Protein AF-A0ABD6C4Y9-F1 (afdb_monomer_lite)

Structure (mmCIF, N/CA/C/O backbone):
data_AF-A0ABD6C4Y9-F1
#
_entry.id   AF-A0ABD6C4Y9-F1
#
loop_
_atom_site.group_PDB
_atom_site.id
_atom_site.type_symbol
_atom_site.label_atom_id
_atom_site.label_alt_id
_atom_site.label_comp_id
_atom_site.label_asym_id
_atom_site.label_entity_id
_atom_site.label_seq_id
_atom_site.pdbx_PDB_ins_code
_atom_site.Cartn_x
_atom_site.Cartn_y
_atom_site.Cartn_z
_atom_site.occupancy
_atom_site.B_iso_or_equiv
_atom_site.auth_seq_id
_atom_site.auth_comp_id
_atom_site.auth_asym_id
_atom_site.auth_atom_id
_atom_site.pdbx_PDB_model_num
ATOM 1 N N . MET A 1 1 ? 7.027 -1.552 -49.229 1.00 39.66 1 MET A N 1
ATOM 2 C CA . MET A 1 1 ? 7.755 -0.894 -48.128 1.00 39.66 1 MET A CA 1
ATOM 3 C C . MET A 1 1 ? 6.764 -0.768 -46.996 1.00 39.66 1 MET A C 1
ATOM 5 O O . MET A 1 1 ? 5.670 -0.279 -47.237 1.00 39.66 1 MET A O 1
ATOM 9 N N . SER A 1 2 ? 7.086 -1.389 -45.868 1.00 45.38 2 SER A N 1
ATOM 10 C CA . SER A 1 2 ? 6.195 -1.607 -44.731 1.00 45.38 2 SER A CA 1
ATOM 11 C C . SER A 1 2 ? 5.780 -0.288 -44.078 1.00 45.38 2 SER A C 1
ATOM 13 O O . SER A 1 2 ? 6.602 0.615 -43.954 1.00 45.38 2 SER A O 1
ATOM 15 N N . ASN A 1 3 ? 4.508 -0.197 -43.684 1.00 47.53 3 ASN A N 1
ATOM 16 C CA . ASN A 1 3 ? 3.991 0.863 -42.826 1.00 47.53 3 ASN A CA 1
ATOM 17 C C . ASN A 1 3 ? 4.573 0.672 -41.421 1.00 47.53 3 ASN A C 1
ATOM 19 O O . ASN A 1 3 ? 4.091 -0.166 -40.666 1.00 47.53 3 ASN A O 1
ATOM 23 N N . ASP A 1 4 ? 5.606 1.441 -41.100 1.00 50.53 4 ASP A N 1
ATOM 24 C CA . ASP A 1 4 ? 6.241 1.518 -39.781 1.00 50.53 4 ASP A CA 1
ATOM 25 C C . ASP A 1 4 ? 5.916 2.897 -39.178 1.00 50.53 4 ASP A C 1
ATOM 27 O O . ASP A 1 4 ? 6.760 3.780 -39.071 1.00 50.53 4 ASP A O 1
ATOM 31 N N . SER A 1 5 ? 4.621 3.150 -38.958 1.00 52.62 5 SER A N 1
ATOM 32 C CA . SER A 1 5 ? 4.110 4.435 -38.442 1.00 52.62 5 SER A CA 1
ATOM 33 C C . SER A 1 5 ? 3.051 4.259 -37.347 1.00 52.62 5 SER A C 1
ATOM 35 O O . SER A 1 5 ? 2.427 5.235 -36.955 1.00 52.62 5 SER A O 1
ATOM 37 N N . GLY A 1 6 ? 2.828 3.029 -36.867 1.00 49.16 6 GLY A N 1
ATOM 38 C CA . GLY A 1 6 ? 1.847 2.740 -35.812 1.00 49.16 6 GLY A CA 1
ATOM 39 C C . GLY A 1 6 ? 2.398 2.871 -34.389 1.00 49.16 6 GLY A C 1
ATOM 40 O O . GLY A 1 6 ? 1.627 3.050 -33.458 1.00 49.16 6 GLY A O 1
ATOM 41 N N . TYR A 1 7 ? 3.722 2.821 -34.211 1.00 50.53 7 TYR A N 1
ATOM 42 C CA . TYR A 1 7 ? 4.338 2.802 -32.879 1.00 50.53 7 TYR A CA 1
ATOM 43 C C . TYR A 1 7 ? 4.486 4.188 -32.234 1.00 50.53 7 TYR A C 1
ATOM 45 O O . TYR A 1 7 ? 4.409 4.291 -31.016 1.00 50.53 7 TYR A O 1
ATOM 53 N N . SER A 1 8 ? 4.644 5.263 -33.014 1.00 62.88 8 SER A N 1
ATOM 54 C CA . SER A 1 8 ? 4.843 6.608 -32.448 1.00 62.88 8 SER A CA 1
ATOM 55 C C . SER A 1 8 ? 3.566 7.208 -31.854 1.00 62.88 8 SER A C 1
ATOM 57 O O . SER A 1 8 ? 3.620 7.881 -30.833 1.00 62.88 8 SER A O 1
ATOM 59 N N . GLU A 1 9 ? 2.405 6.935 -32.451 1.00 65.69 9 GLU A N 1
ATOM 60 C CA . GLU A 1 9 ? 1.135 7.527 -32.007 1.00 65.69 9 GLU A CA 1
ATOM 61 C C . GLU A 1 9 ? 0.587 6.844 -30.742 1.00 65.69 9 GLU A C 1
ATOM 63 O O . GLU A 1 9 ? 0.025 7.511 -29.876 1.00 65.69 9 GLU A O 1
ATOM 68 N N . GLN A 1 10 ? 0.796 5.530 -30.589 1.00 64.94 10 GLN A N 1
ATOM 69 C CA . GLN A 1 10 ? 0.442 4.797 -29.367 1.00 64.94 10 GLN A CA 1
ATOM 70 C C . GLN A 1 10 ? 1.329 5.219 -28.186 1.00 64.94 10 GLN A C 1
ATOM 72 O O . GLN A 1 10 ? 0.826 5.416 -27.080 1.00 64.94 10 GLN A O 1
ATOM 77 N N . GLU A 1 11 ? 2.625 5.436 -28.430 1.00 69.62 11 GLU A N 1
ATOM 78 C CA . GLU A 1 11 ? 3.559 5.974 -27.435 1.00 69.62 11 GLU A CA 1
ATOM 79 C C . GLU A 1 11 ? 3.186 7.411 -27.028 1.00 69.62 11 GLU A C 1
ATOM 81 O O . GLU A 1 11 ? 3.220 7.750 -25.845 1.00 69.62 11 GLU A O 1
ATOM 86 N N . ASP A 1 12 ? 2.749 8.250 -27.972 1.00 76.69 12 ASP A N 1
ATOM 87 C CA . ASP A 1 12 ? 2.272 9.606 -27.679 1.00 76.69 12 ASP A CA 1
ATOM 88 C C . ASP A 1 12 ? 0.996 9.605 -26.819 1.00 76.69 12 ASP A C 1
ATOM 90 O O . ASP A 1 12 ? 0.882 10.396 -25.875 1.00 76.69 12 ASP A O 1
ATOM 94 N N . VAL A 1 13 ? 0.055 8.694 -27.092 1.00 77.06 13 VAL A N 1
ATOM 95 C CA . VAL A 1 13 ? -1.159 8.523 -26.276 1.00 77.06 13 VAL A CA 1
ATOM 96 C C . VAL A 1 13 ? -0.815 7.999 -24.881 1.00 77.06 13 VAL A C 1
ATOM 98 O O . VAL A 1 13 ? -1.323 8.542 -23.898 1.00 77.06 13 VAL A O 1
ATOM 101 N N . GLN A 1 14 ? 0.082 7.017 -24.764 1.00 78.38 14 GLN A N 1
ATOM 102 C CA . GLN A 1 14 ? 0.507 6.495 -23.462 1.00 78.38 14 GLN A CA 1
ATOM 103 C C . GLN A 1 14 ? 1.240 7.565 -22.639 1.00 78.38 14 GLN A C 1
ATOM 105 O O . GLN A 1 14 ? 0.896 7.791 -21.483 1.00 78.38 14 GLN A O 1
ATOM 110 N N . ASN A 1 15 ? 2.141 8.336 -23.254 1.00 81.12 15 ASN A N 1
ATOM 111 C CA . ASN A 1 15 ? 2.804 9.467 -22.599 1.00 81.12 15 ASN A CA 1
ATOM 112 C C . ASN A 1 15 ? 1.809 10.543 -22.126 1.00 81.12 15 ASN A C 1
ATOM 114 O O . ASN A 1 15 ? 2.025 11.208 -21.107 1.00 81.12 15 ASN A O 1
ATOM 118 N N . MET A 1 16 ? 0.715 10.760 -22.864 1.00 81.94 16 MET A N 1
ATOM 119 C CA . MET A 1 16 ? -0.357 11.657 -22.428 1.00 81.94 16 MET A CA 1
ATOM 120 C C . MET A 1 16 ? -1.132 11.098 -21.236 1.00 81.94 16 MET A C 1
ATOM 122 O O . MET A 1 16 ? -1.468 11.868 -20.332 1.00 81.94 16 MET A O 1
ATOM 126 N N . ILE A 1 17 ? -1.405 9.793 -21.227 1.00 82.69 17 ILE A N 1
ATOM 127 C CA . ILE A 1 17 ? -2.056 9.104 -20.110 1.00 82.69 17 ILE A CA 1
ATOM 128 C C . ILE A 1 17 ? -1.176 9.187 -18.869 1.00 82.69 17 ILE A C 1
ATOM 130 O O . ILE A 1 17 ? -1.668 9.629 -17.837 1.00 82.69 17 ILE A O 1
ATOM 134 N N . ASP A 1 18 ? 0.117 8.890 -18.977 1.00 82.88 18 ASP A N 1
ATOM 135 C CA . ASP A 1 18 ? 1.057 8.953 -17.854 1.00 82.88 18 ASP A CA 1
ATOM 136 C C . ASP A 1 18 ? 1.084 10.358 -17.237 1.00 82.88 18 ASP A C 1
ATOM 138 O O . ASP A 1 18 ? 0.896 10.524 -16.031 1.00 82.88 18 ASP A O 1
ATOM 142 N N . ARG A 1 19 ? 1.171 11.405 -18.070 1.00 84.12 19 ARG A N 1
ATOM 143 C CA . ARG A 1 19 ? 1.090 12.802 -17.603 1.00 84.12 19 ARG A CA 1
ATOM 144 C C . ARG A 1 19 ? -0.257 13.149 -16.971 1.00 84.12 19 ARG A C 1
ATOM 146 O O . ARG A 1 19 ? -0.315 13.954 -16.042 1.00 84.12 19 ARG A O 1
ATOM 153 N N . ALA A 1 20 ? -1.357 12.604 -17.487 1.00 82.25 20 ALA A N 1
ATOM 154 C CA . ALA A 1 20 ? -2.680 12.820 -16.910 1.00 82.25 20 ALA A CA 1
ATOM 155 C C . ALA A 1 20 ? -2.829 12.091 -15.566 1.00 82.25 20 ALA A C 1
ATOM 157 O O . ALA A 1 20 ? -3.418 12.646 -14.643 1.00 82.25 20 ALA A O 1
ATOM 158 N N . VAL A 1 21 ? -2.254 10.893 -15.430 1.00 82.81 21 VAL A N 1
ATOM 159 C CA . VAL A 1 21 ? -2.213 10.124 -14.180 1.00 82.81 21 VAL A CA 1
ATOM 160 C C . VAL A 1 21 ? -1.390 10.868 -13.135 1.00 82.81 21 VAL A C 1
ATOM 162 O O . VAL A 1 21 ? -1.822 10.976 -11.989 1.00 82.81 21 VAL A O 1
ATOM 165 N N . GLU A 1 22 ? -0.246 11.430 -13.526 1.00 82.19 22 GLU A N 1
ATOM 166 C CA . GLU A 1 22 ? 0.571 12.280 -12.655 1.00 82.19 22 GLU A CA 1
ATOM 167 C C . GLU A 1 22 ? -0.184 13.532 -12.189 1.00 82.19 22 GLU A C 1
ATOM 169 O O . GLU A 1 22 ? -0.041 13.943 -11.037 1.00 82.19 22 GLU A O 1
ATOM 174 N N . ARG A 1 23 ? -0.987 14.145 -13.070 1.00 83.81 23 ARG A N 1
ATOM 175 C CA . ARG A 1 23 ? -1.697 15.399 -12.779 1.00 83.81 23 ARG A CA 1
ATOM 176 C C . ARG A 1 23 ? -2.976 15.200 -11.967 1.00 83.81 23 ARG A C 1
ATOM 178 O O . ARG A 1 23 ? -3.193 15.913 -10.992 1.00 83.81 23 ARG A O 1
ATOM 185 N N . ASP A 1 24 ? -3.834 14.288 -12.410 1.00 83.38 24 ASP A N 1
ATOM 186 C CA . ASP A 1 24 ? -5.219 14.160 -11.942 1.00 83.38 24 ASP A CA 1
ATOM 187 C C . ASP A 1 24 ? -5.467 12.851 -11.168 1.00 83.38 24 ASP A C 1
ATOM 189 O O . ASP A 1 24 ? -6.520 12.676 -10.554 1.00 83.38 24 ASP A O 1
ATOM 193 N N . GLY A 1 25 ? -4.496 11.936 -11.167 1.00 79.75 25 GLY A N 1
ATOM 194 C CA . GLY A 1 25 ? -4.595 10.628 -10.533 1.00 79.75 25 GLY A CA 1
ATOM 195 C C . GLY A 1 25 ? -5.197 9.548 -11.446 1.00 79.75 25 GLY A C 1
ATOM 196 O O . GLY A 1 25 ? -6.019 9.830 -12.322 1.00 79.75 25 GLY A O 1
ATOM 197 N N . PRO A 1 26 ? -4.830 8.273 -11.228 1.00 81.25 26 PRO A N 1
ATOM 198 C CA . PRO A 1 26 ? -5.230 7.167 -12.101 1.00 81.25 26 PRO A CA 1
ATOM 199 C C . PRO A 1 26 ? -6.737 6.895 -12.095 1.00 81.25 26 PRO A C 1
ATOM 201 O O . PRO A 1 26 ? -7.299 6.564 -13.136 1.00 81.25 26 PRO A O 1
ATOM 204 N N . THR A 1 27 ? -7.418 7.089 -10.960 1.00 79.69 27 THR A N 1
ATOM 205 C CA . THR A 1 27 ? -8.878 6.921 -10.864 1.00 79.69 27 THR A CA 1
ATOM 206 C C . THR A 1 27 ? -9.610 7.921 -11.754 1.00 79.69 27 THR A C 1
ATOM 208 O O . THR A 1 27 ? -10.470 7.534 -12.540 1.00 79.69 27 THR A O 1
ATOM 211 N N . TYR A 1 28 ? -9.220 9.198 -11.702 1.00 80.62 28 TYR A N 1
ATOM 212 C CA . TYR A 1 28 ? -9.835 10.236 -12.524 1.00 80.62 28 TYR A CA 1
ATOM 213 C C . TYR A 1 28 ? -9.607 9.981 -14.015 1.00 80.62 28 TYR A C 1
ATOM 215 O O . TYR A 1 28 ? -10.539 10.105 -14.811 1.00 80.62 28 TYR A O 1
ATOM 223 N N . VAL A 1 29 ? -8.384 9.595 -14.394 1.00 82.50 29 VAL A N 1
ATOM 224 C CA . VAL A 1 29 ? -8.052 9.263 -15.784 1.00 82.50 29 VAL A CA 1
ATOM 225 C C . VAL A 1 29 ? -8.885 8.085 -16.274 1.00 82.50 29 VAL A C 1
ATOM 227 O O . VAL A 1 29 ? -9.467 8.184 -17.350 1.00 82.50 29 VAL A O 1
ATOM 230 N N . ARG A 1 30 ? -9.028 7.021 -15.474 1.00 79.25 30 ARG A N 1
ATOM 231 C CA . ARG A 1 30 ? -9.863 5.857 -15.809 1.00 79.25 30 ARG A CA 1
ATOM 232 C C . ARG A 1 30 ? -11.327 6.236 -16.029 1.00 79.25 30 ARG A C 1
ATOM 234 O O . ARG A 1 30 ? -11.921 5.822 -17.020 1.00 79.25 30 ARG A O 1
ATOM 241 N N . GLU A 1 31 ? -11.897 7.050 -15.144 1.00 80.25 31 GLU A N 1
ATOM 242 C CA . GLU A 1 31 ? -13.296 7.490 -15.238 1.00 80.25 31 GLU A CA 1
ATOM 243 C C . GLU A 1 31 ? -13.552 8.458 -16.405 1.00 80.25 31 GLU A C 1
ATOM 245 O O . GLU A 1 31 ? -14.672 8.540 -16.910 1.00 80.25 31 GLU A O 1
ATOM 250 N N . ASN A 1 32 ? -12.527 9.198 -16.844 1.00 82.06 32 ASN A N 1
ATOM 251 C CA . ASN A 1 32 ? -12.660 10.270 -17.833 1.00 82.06 32 ASN A CA 1
ATOM 252 C C . ASN A 1 32 ? -11.914 9.997 -19.145 1.00 82.06 32 ASN A C 1
ATOM 254 O O . ASN A 1 32 ? -11.809 10.905 -19.976 1.00 82.06 32 ASN A O 1
ATOM 258 N N . ILE A 1 33 ? -11.427 8.773 -19.367 1.00 77.88 33 ILE A N 1
ATOM 259 C CA . ILE A 1 33 ? -10.588 8.454 -20.527 1.00 77.88 33 ILE A CA 1
ATOM 260 C C . ILE A 1 33 ? -11.298 8.760 -21.850 1.00 77.88 33 ILE A C 1
ATOM 262 O O . ILE A 1 33 ? -10.704 9.347 -22.747 1.00 77.88 33 ILE A O 1
ATOM 266 N N . ASP A 1 34 ? -12.607 8.525 -21.932 1.00 76.12 34 ASP A N 1
ATOM 267 C CA . ASP A 1 34 ? -13.418 8.822 -23.122 1.00 76.12 34 ASP A CA 1
ATOM 268 C C . ASP A 1 34 ? -13.463 10.313 -23.455 1.00 76.12 34 ASP A C 1
ATOM 270 O O . ASP A 1 34 ? -13.495 10.707 -24.620 1.00 76.12 34 ASP A O 1
ATOM 274 N N . ARG A 1 35 ? -13.436 11.162 -22.426 1.00 76.44 35 ARG A N 1
ATOM 275 C CA . ARG A 1 35 ? -13.406 12.616 -22.582 1.00 76.44 35 ARG A CA 1
ATOM 276 C C . ARG A 1 35 ? -12.006 13.113 -22.926 1.00 76.44 35 ARG A C 1
ATOM 278 O O . ARG A 1 35 ? -11.878 14.021 -23.746 1.00 76.44 35 ARG A O 1
ATOM 285 N N . LEU A 1 36 ? -10.984 12.536 -22.293 1.00 73.50 36 LEU A N 1
ATOM 286 C CA . LEU A 1 36 ? -9.579 12.856 -22.550 1.00 73.50 36 LEU A CA 1
ATOM 287 C C . LEU A 1 36 ? -9.201 12.505 -23.991 1.00 73.50 36 LEU A C 1
ATOM 289 O O . LEU A 1 36 ? -8.586 13.323 -24.668 1.00 73.50 36 LEU A O 1
ATOM 293 N N . LEU A 1 37 ? -9.650 11.345 -24.472 1.00 72.56 37 LEU A N 1
ATOM 294 C CA . LEU A 1 37 ? -9.429 10.897 -25.842 1.00 72.56 37 LEU A CA 1
ATOM 295 C C . LEU A 1 37 ? -10.354 11.609 -26.837 1.00 72.56 37 LEU A C 1
ATOM 297 O O . LEU A 1 37 ? -9.891 11.984 -27.902 1.00 72.56 37 LEU A O 1
ATOM 301 N N . GLY A 1 38 ? -11.620 11.881 -26.495 1.00 66.38 38 GLY A N 1
ATOM 302 C CA . GLY A 1 38 ? -12.581 12.532 -27.401 1.00 66.38 38 GLY A CA 1
ATOM 303 C C . GLY A 1 38 ? -12.335 14.024 -27.673 1.00 66.38 38 GLY A C 1
ATOM 304 O O . GLY A 1 38 ? -12.865 14.566 -28.642 1.00 66.38 38 GLY A O 1
ATOM 305 N N . GLY A 1 39 ? -11.544 14.707 -26.835 1.00 62.38 39 GLY A N 1
ATOM 306 C CA . GLY A 1 39 ? -11.095 16.086 -27.082 1.00 62.38 39 GLY A CA 1
ATOM 307 C C . GLY A 1 39 ? -9.948 16.182 -28.091 1.00 62.38 39 GLY A C 1
ATOM 308 O O . GLY A 1 39 ? -9.715 17.242 -28.676 1.00 62.38 39 GLY A O 1
ATOM 309 N N . ILE A 1 40 ? -9.257 15.068 -28.316 1.00 60.06 40 ILE A N 1
ATOM 310 C CA . ILE A 1 40 ? -8.272 14.909 -29.370 1.00 60.06 40 ILE A CA 1
ATOM 311 C C . ILE A 1 40 ? -9.051 14.286 -30.520 1.00 60.06 40 ILE A C 1
ATOM 313 O O . ILE A 1 40 ? -9.683 13.251 -30.366 1.00 60.06 40 ILE A O 1
ATOM 317 N N . ASN A 1 41 ? -9.062 14.907 -31.690 1.00 51.69 41 ASN A N 1
ATOM 318 C CA . ASN A 1 41 ? -9.711 14.326 -32.864 1.00 51.69 41 ASN A CA 1
ATOM 319 C C . ASN A 1 41 ? -8.850 13.159 -33.409 1.00 51.69 41 ASN A C 1
ATOM 321 O O . ASN A 1 41 ? -8.486 13.147 -34.583 1.00 51.69 41 ASN A O 1
ATOM 325 N N . VAL A 1 42 ? -8.440 12.227 -32.534 1.00 52.03 42 VAL A N 1
ATOM 326 C CA . VAL A 1 42 ? -7.718 10.994 -32.853 1.00 52.03 42 VAL A CA 1
ATOM 327 C C . VAL A 1 42 ? -8.754 10.054 -33.434 1.00 52.03 42 VAL A C 1
ATOM 329 O O . VAL A 1 42 ? -9.433 9.281 -32.765 1.00 52.03 42 VAL A O 1
ATOM 332 N N . VAL A 1 43 ? -8.912 10.201 -34.739 1.00 50.19 43 VAL A N 1
ATOM 333 C CA . VAL A 1 43 ? -9.600 9.257 -35.600 1.00 50.19 43 VAL A CA 1
ATOM 334 C C . VAL A 1 43 ? -8.667 8.062 -35.785 1.00 50.19 43 VAL A C 1
ATOM 336 O O . VAL A 1 43 ? -8.087 7.942 -36.850 1.00 50.19 43 VAL A O 1
ATOM 339 N N . MET A 1 44 ? -8.485 7.213 -34.768 1.00 49.09 44 MET A N 1
ATOM 340 C CA . MET A 1 44 ? -8.082 5.805 -34.908 1.00 49.09 44 MET A CA 1
ATOM 341 C C . MET A 1 44 ? -8.503 5.037 -33.655 1.00 49.09 44 MET A C 1
ATOM 343 O O . MET A 1 44 ? -8.404 5.534 -32.537 1.00 49.09 44 MET A O 1
ATOM 347 N N . SER A 1 45 ? -9.023 3.834 -33.879 1.00 56.19 45 SER A N 1
ATOM 348 C CA . SER A 1 45 ? -9.436 2.853 -32.881 1.00 56.19 45 SER A CA 1
ATOM 349 C C . SER A 1 45 ? -8.257 2.416 -32.010 1.00 56.19 45 SER A C 1
ATOM 351 O O . SER A 1 45 ? -7.711 1.340 -32.214 1.00 56.19 45 SER A O 1
ATOM 353 N N . VAL A 1 46 ? -7.836 3.254 -31.062 1.00 56.00 46 VAL A N 1
ATOM 354 C CA . VAL A 1 46 ? -7.009 2.789 -29.951 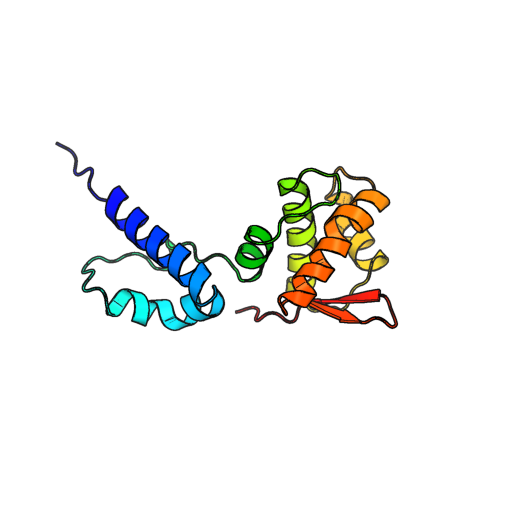1.00 56.00 46 VAL A CA 1
ATOM 355 C C . VAL A 1 46 ? -7.907 1.892 -29.112 1.00 56.00 46 VAL A C 1
ATOM 357 O O . VAL A 1 46 ? -8.911 2.357 -28.557 1.00 56.00 46 VAL A O 1
ATOM 360 N N . ASP A 1 47 ? -7.587 0.602 -29.071 1.00 61.44 47 ASP A N 1
ATOM 361 C CA . ASP A 1 47 ? -8.262 -0.322 -28.176 1.00 61.44 47 ASP A CA 1
ATOM 362 C C . ASP A 1 47 ? -7.953 0.124 -26.747 1.00 61.44 47 ASP A C 1
ATOM 364 O O . ASP A 1 47 ? -6.813 0.108 -26.292 1.00 61.44 47 ASP A O 1
ATOM 368 N N . LYS A 1 48 ? -8.982 0.582 -26.029 1.00 60.44 48 LYS A N 1
ATOM 369 C CA . LYS A 1 48 ? -8.842 1.046 -24.638 1.00 60.44 48 LYS A CA 1
ATOM 370 C C . LYS A 1 48 ? -8.324 -0.060 -23.720 1.00 60.44 48 LYS A C 1
ATOM 372 O O . LYS A 1 48 ? -7.728 0.245 -22.697 1.00 60.44 48 LYS A O 1
ATOM 377 N N . ASP A 1 49 ? -8.549 -1.313 -24.108 1.00 60.38 49 ASP A N 1
ATOM 378 C CA . ASP A 1 49 ? -8.027 -2.498 -23.432 1.00 60.38 49 ASP A CA 1
ATOM 379 C C . ASP A 1 49 ? -6.506 -2.668 -23.629 1.00 60.38 49 ASP A C 1
ATOM 381 O O . ASP A 1 49 ? -5.874 -3.388 -22.862 1.00 60.38 49 ASP A O 1
ATOM 385 N N . GLU A 1 50 ? -5.914 -2.003 -24.629 1.00 61.12 50 GLU A N 1
ATOM 386 C CA . GLU A 1 50 ? -4.467 -1.974 -24.893 1.00 61.12 50 GLU A CA 1
ATOM 387 C C . GLU A 1 50 ? -3.762 -0.798 -24.187 1.00 61.12 50 GLU A C 1
ATOM 389 O O . GLU A 1 50 ? -2.536 -0.762 -24.109 1.00 61.12 50 GLU A O 1
ATOM 394 N N . LEU A 1 51 ? -4.523 0.163 -23.645 1.00 65.44 51 LEU A N 1
ATOM 395 C CA . LEU A 1 51 ? -3.986 1.266 -22.851 1.00 65.44 51 LEU A CA 1
ATOM 396 C C . LEU A 1 51 ? -3.780 0.817 -21.404 1.00 65.44 51 LEU A C 1
ATOM 398 O O . LEU A 1 51 ? -4.736 0.562 -20.665 1.00 65.44 51 LEU A O 1
ATOM 402 N N . GLU A 1 52 ? -2.525 0.778 -20.966 1.00 69.25 52 GLU A N 1
ATOM 403 C CA . GLU A 1 52 ? -2.204 0.464 -19.578 1.00 69.25 52 GLU A CA 1
ATOM 404 C C . GLU A 1 52 ? -2.409 1.711 -18.710 1.00 69.25 52 GLU A C 1
ATOM 406 O O . GLU A 1 52 ? -1.537 2.572 -18.592 1.00 69.25 52 GLU A O 1
ATOM 411 N N . ILE A 1 53 ? -3.588 1.820 -18.088 1.00 63.97 53 ILE A N 1
ATOM 412 C CA . ILE A 1 53 ? -3.807 2.779 -17.001 1.00 63.97 53 ILE A CA 1
ATOM 413 C C . ILE A 1 53 ? -3.293 2.128 -15.711 1.00 63.97 53 ILE A C 1
ATOM 415 O O . ILE A 1 53 ? -3.916 1.169 -15.235 1.00 63.97 53 ILE A O 1
ATOM 419 N N . PRO A 1 54 ? -2.190 2.618 -15.115 1.00 71.25 54 PRO A N 1
ATOM 420 C CA . PRO A 1 54 ? -1.696 2.067 -13.863 1.00 71.25 54 PRO A CA 1
ATOM 421 C C . PRO A 1 54 ? -2.777 2.156 -12.785 1.00 71.25 54 PRO A C 1
ATOM 423 O O . PRO A 1 54 ? -3.511 3.142 -12.679 1.00 71.25 54 PRO A O 1
ATOM 426 N N . THR A 1 55 ? -2.883 1.112 -11.963 1.00 84.25 55 THR A N 1
ATOM 427 C CA . THR A 1 55 ? -3.819 1.123 -10.834 1.00 84.25 55 THR A CA 1
ATOM 428 C C . THR A 1 55 ? -3.452 2.230 -9.840 1.00 84.25 55 THR A C 1
ATOM 430 O O . THR A 1 55 ? -2.316 2.707 -9.804 1.00 84.25 55 THR A O 1
ATOM 433 N N . ALA A 1 56 ? -4.392 2.624 -8.974 1.00 85.81 56 ALA A N 1
ATOM 434 C CA . ALA A 1 56 ? -4.093 3.560 -7.887 1.00 85.81 56 ALA A CA 1
ATOM 435 C C . ALA A 1 56 ? -2.927 3.079 -7.006 1.00 85.81 56 ALA A C 1
ATOM 437 O O . ALA A 1 56 ? -2.083 3.880 -6.606 1.00 85.81 56 ALA A O 1
ATOM 438 N N . LEU A 1 57 ? -2.838 1.762 -6.786 1.00 89.56 57 LEU A N 1
ATOM 439 C CA . LEU A 1 57 ? -1.720 1.123 -6.101 1.00 89.56 57 LEU A CA 1
ATOM 440 C C . LEU A 1 57 ? -0.399 1.310 -6.860 1.00 89.56 57 LEU A C 1
ATOM 442 O O . LEU A 1 57 ? 0.597 1.701 -6.257 1.00 89.56 57 LEU A O 1
ATOM 446 N N . ASP A 1 58 ? -0.392 1.078 -8.171 1.00 89.50 58 ASP A N 1
ATOM 447 C CA . ASP A 1 58 ? 0.817 1.179 -8.995 1.00 89.50 58 ASP A CA 1
ATOM 448 C C . ASP A 1 58 ? 1.341 2.606 -9.082 1.00 89.50 58 ASP A C 1
ATOM 450 O O . ASP A 1 58 ? 2.531 2.841 -8.871 1.00 89.50 58 ASP A O 1
ATOM 454 N N . ALA A 1 59 ? 0.447 3.571 -9.290 1.00 87.31 59 ALA A N 1
ATOM 455 C CA . ALA A 1 59 ? 0.811 4.980 -9.298 1.00 87.31 59 ALA A CA 1
ATOM 456 C C . ALA A 1 59 ? 1.329 5.452 -7.928 1.00 87.31 59 ALA A C 1
ATOM 458 O O . ALA A 1 59 ? 2.245 6.273 -7.868 1.00 87.31 59 ALA A O 1
ATOM 459 N N . ALA A 1 60 ? 0.757 4.962 -6.821 1.00 90.81 60 ALA A N 1
ATOM 460 C CA . ALA A 1 60 ? 1.248 5.270 -5.478 1.00 90.81 60 ALA A CA 1
ATOM 461 C C . ALA A 1 60 ? 2.643 4.670 -5.243 1.00 90.81 60 ALA A C 1
ATOM 463 O O . ALA A 1 60 ? 3.566 5.372 -4.834 1.00 90.81 60 ALA A O 1
ATOM 464 N N . LEU A 1 61 ? 2.842 3.389 -5.562 1.00 92.12 61 LEU A N 1
ATOM 465 C CA . LEU A 1 61 ? 4.133 2.725 -5.369 1.00 92.12 61 LEU A CA 1
ATOM 466 C C . LEU A 1 61 ? 5.236 3.290 -6.270 1.00 92.12 61 LEU A C 1
ATOM 468 O O . LEU A 1 61 ? 6.388 3.333 -5.841 1.00 92.12 61 LEU A O 1
ATOM 472 N N . ALA A 1 62 ? 4.904 3.745 -7.481 1.00 89.88 62 ALA A N 1
ATOM 473 C CA . ALA A 1 62 ? 5.851 4.414 -8.372 1.00 89.88 62 ALA A CA 1
ATOM 474 C C . ALA A 1 62 ? 6.359 5.747 -7.792 1.00 89.88 62 ALA A C 1
ATOM 476 O O . ALA A 1 62 ? 7.536 6.070 -7.940 1.00 89.88 62 ALA A O 1
ATOM 477 N N . ARG A 1 63 ? 5.492 6.491 -7.089 1.00 89.56 63 ARG A N 1
ATOM 478 C CA . ARG A 1 63 ? 5.836 7.759 -6.418 1.00 89.56 63 ARG A CA 1
ATOM 479 C C . ARG A 1 63 ? 6.599 7.558 -5.110 1.00 89.56 63 ARG A C 1
ATOM 481 O O . ARG A 1 63 ? 7.354 8.434 -4.695 1.00 89.56 63 ARG A O 1
ATOM 488 N N . TRP A 1 64 ? 6.423 6.410 -4.466 1.00 93.69 64 TRP A N 1
ATOM 489 C CA . TRP A 1 64 ? 7.109 6.091 -3.222 1.00 93.69 64 TRP A CA 1
ATOM 490 C C . TRP A 1 64 ? 8.587 5.775 -3.449 1.00 93.69 64 TRP A C 1
ATOM 492 O O . TRP A 1 64 ? 8.899 4.835 -4.178 1.00 93.69 64 TRP A O 1
ATOM 502 N N . ASP A 1 65 ? 9.498 6.486 -2.780 1.00 91.25 65 ASP A N 1
ATOM 503 C CA . ASP A 1 65 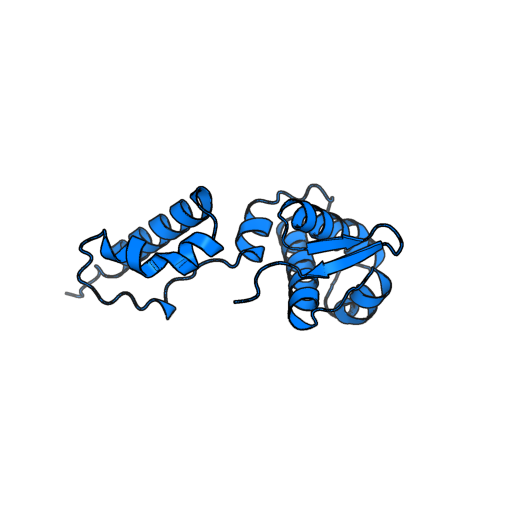? 10.930 6.155 -2.731 1.00 91.25 65 ASP A CA 1
ATOM 504 C C . ASP A 1 65 ? 11.313 5.506 -1.379 1.00 91.25 65 ASP A C 1
ATOM 506 O O . ASP A 1 65 ? 11.540 6.206 -0.384 1.00 91.25 65 ASP A O 1
ATOM 510 N N . PRO A 1 66 ? 11.328 4.161 -1.281 1.00 87.88 66 PRO A N 1
ATOM 511 C CA . PRO A 1 66 ? 11.538 3.467 -0.015 1.00 87.88 66 PRO A CA 1
ATOM 512 C C . PRO A 1 66 ? 12.991 3.568 0.470 1.00 87.88 66 PRO A C 1
ATOM 514 O O . PRO A 1 66 ? 13.902 2.926 -0.047 1.00 87.88 66 PRO A O 1
ATOM 517 N N . SER A 1 67 ? 13.196 4.295 1.568 1.00 87.50 67 SER A N 1
ATOM 518 C CA . SER A 1 67 ? 14.478 4.363 2.288 1.00 87.50 67 SER A CA 1
ATOM 519 C C . SER A 1 67 ? 14.574 3.307 3.398 1.00 87.50 67 SER A C 1
ATOM 521 O O . SER A 1 67 ? 14.729 3.624 4.577 1.00 87.50 67 SER A O 1
ATOM 523 N N . THR A 1 68 ? 14.437 2.028 3.040 1.00 85.50 68 THR A N 1
ATOM 524 C CA . THR A 1 68 ? 14.260 0.932 4.015 1.00 85.50 68 THR A CA 1
ATOM 525 C C . THR A 1 68 ? 15.479 0.017 4.168 1.00 85.50 68 THR A C 1
ATOM 527 O O . THR A 1 68 ? 15.492 -0.852 5.041 1.00 85.50 68 THR A O 1
ATOM 530 N N . GLY A 1 69 ? 16.540 0.243 3.385 1.00 86.62 69 GLY A N 1
ATOM 531 C CA . GLY A 1 69 ? 17.784 -0.538 3.437 1.00 86.62 69 GLY A CA 1
ATOM 532 C C . GLY A 1 69 ? 17.735 -1.865 2.671 1.00 86.62 69 GLY A C 1
ATOM 533 O O . GLY A 1 69 ? 18.668 -2.657 2.769 1.00 86.62 69 GLY A O 1
ATOM 534 N N . ILE A 1 70 ? 16.664 -2.097 1.913 1.00 89.56 70 ILE A N 1
ATOM 535 C CA . ILE A 1 70 ? 16.519 -3.173 0.928 1.00 89.56 70 ILE A CA 1
ATOM 536 C C . ILE A 1 70 ? 16.321 -2.558 -0.461 1.00 89.56 70 ILE A C 1
ATOM 538 O O . ILE A 1 70 ? 16.071 -1.359 -0.582 1.00 89.56 70 ILE A O 1
ATOM 542 N N . ASP A 1 71 ? 16.451 -3.374 -1.506 1.00 90.94 71 ASP A N 1
ATOM 543 C CA . ASP A 1 71 ? 16.244 -2.922 -2.881 1.00 90.94 71 ASP A CA 1
ATOM 544 C C . ASP A 1 71 ? 14.857 -2.249 -3.047 1.00 90.94 71 ASP A C 1
ATOM 546 O O . ASP A 1 71 ? 13.839 -2.836 -2.646 1.00 90.94 71 ASP A O 1
ATOM 550 N N . PRO A 1 72 ? 14.780 -1.027 -3.611 1.00 91.69 72 PRO A N 1
ATOM 551 C CA . PRO A 1 72 ? 13.515 -0.314 -3.758 1.00 91.69 72 PRO A CA 1
ATOM 552 C C . PRO A 1 72 ? 12.472 -1.046 -4.603 1.00 91.69 72 PRO A C 1
ATOM 554 O O . PRO A 1 72 ? 11.284 -1.000 -4.280 1.00 91.69 72 PRO A O 1
ATOM 557 N N . ALA A 1 73 ? 12.884 -1.748 -5.664 1.00 90.69 73 ALA A N 1
ATOM 558 C CA . ALA A 1 73 ? 11.954 -2.499 -6.502 1.00 90.69 73 ALA A CA 1
ATOM 559 C C . ALA A 1 73 ? 11.394 -3.715 -5.748 1.00 90.69 73 ALA A C 1
ATOM 561 O O . ALA A 1 73 ? 10.182 -3.930 -5.745 1.00 90.69 73 ALA A O 1
ATOM 562 N N . MET A 1 74 ? 12.246 -4.446 -5.021 1.00 90.81 74 MET A N 1
ATOM 563 C CA . MET A 1 74 ? 11.820 -5.528 -4.128 1.00 90.81 74 MET A CA 1
ATOM 564 C C . MET A 1 74 ? 10.852 -5.022 -3.052 1.00 90.81 74 MET A C 1
ATOM 566 O O . MET A 1 74 ? 9.825 -5.648 -2.798 1.00 90.81 74 MET A O 1
ATOM 570 N N . THR A 1 75 ? 11.147 -3.870 -2.448 1.00 93.38 75 THR A N 1
ATOM 571 C CA . THR A 1 75 ? 10.284 -3.244 -1.436 1.00 93.38 75 THR A CA 1
ATOM 572 C C . THR A 1 75 ? 8.891 -2.975 -1.988 1.00 93.38 75 THR A C 1
ATOM 574 O O . THR A 1 75 ? 7.903 -3.432 -1.414 1.00 93.38 75 THR A O 1
ATOM 577 N N . ARG A 1 76 ? 8.810 -2.293 -3.138 1.00 94.19 76 ARG A N 1
ATOM 578 C CA . ARG A 1 76 ? 7.537 -2.000 -3.806 1.00 94.19 76 ARG A CA 1
ATOM 579 C C . ARG A 1 76 ? 6.794 -3.281 -4.180 1.00 94.19 76 ARG A C 1
ATOM 581 O O . ARG A 1 76 ? 5.593 -3.346 -3.953 1.00 94.19 76 ARG A O 1
ATOM 588 N N . ALA A 1 77 ? 7.487 -4.311 -4.670 1.00 92.62 77 ALA A N 1
ATOM 589 C CA . ALA A 1 77 ? 6.869 -5.589 -5.029 1.00 92.62 77 ALA A CA 1
ATOM 590 C C . ALA A 1 77 ? 6.247 -6.312 -3.820 1.00 92.62 77 ALA A C 1
ATOM 592 O O . ALA A 1 77 ? 5.127 -6.817 -3.904 1.00 92.62 77 ALA A O 1
ATOM 593 N N . GLN A 1 78 ? 6.936 -6.335 -2.675 1.00 93.19 78 GLN A N 1
ATOM 594 C CA . GLN A 1 78 ? 6.401 -6.949 -1.455 1.00 93.19 78 GLN A CA 1
ATOM 595 C C . GLN A 1 78 ? 5.228 -6.144 -0.879 1.00 93.19 78 GLN A C 1
ATOM 597 O O . GLN A 1 78 ? 4.220 -6.728 -0.477 1.00 93.19 78 GLN A O 1
ATOM 602 N N . THR A 1 79 ? 5.311 -4.811 -0.903 1.00 95.06 79 THR A N 1
ATOM 603 C CA . THR A 1 79 ? 4.195 -3.938 -0.512 1.00 95.06 79 THR A CA 1
ATOM 604 C C . THR A 1 79 ? 2.991 -4.117 -1.430 1.00 95.06 79 THR A C 1
ATOM 606 O O . THR A 1 79 ? 1.872 -4.245 -0.935 1.00 95.06 79 THR A O 1
ATOM 609 N N . ARG A 1 80 ? 3.212 -4.184 -2.750 1.00 94.31 80 ARG A N 1
ATOM 610 C CA . ARG A 1 80 ? 2.170 -4.440 -3.751 1.00 94.31 80 ARG A CA 1
ATOM 611 C C . ARG A 1 80 ? 1.415 -5.716 -3.419 1.00 94.31 80 ARG A C 1
ATOM 613 O O . ARG A 1 80 ? 0.202 -5.680 -3.262 1.00 94.31 80 ARG A O 1
ATOM 620 N N . ARG A 1 81 ? 2.144 -6.813 -3.210 1.00 92.69 81 ARG A N 1
ATOM 621 C CA . ARG A 1 81 ? 1.561 -8.115 -2.877 1.00 92.69 81 ARG A CA 1
ATOM 622 C C . ARG A 1 81 ? 0.705 -8.066 -1.609 1.00 92.69 81 ARG A C 1
ATOM 624 O O . ARG A 1 81 ? -0.375 -8.652 -1.574 1.00 92.69 81 ARG A O 1
ATOM 631 N N . ALA A 1 82 ? 1.170 -7.375 -0.567 1.00 93.81 82 ALA A N 1
ATOM 632 C CA . ALA A 1 82 ? 0.401 -7.214 0.666 1.00 93.81 82 ALA A CA 1
ATOM 633 C C . ALA A 1 82 ? -0.875 -6.382 0.446 1.00 93.81 82 ALA A C 1
ATOM 635 O O . ALA A 1 82 ? -1.946 -6.762 0.918 1.00 93.81 82 ALA A O 1
ATOM 636 N N . ALA A 1 83 ? -0.778 -5.278 -0.296 1.00 94.06 83 ALA A N 1
ATOM 637 C CA . ALA A 1 83 ? -1.917 -4.422 -0.614 1.00 94.06 83 ALA A CA 1
ATOM 638 C C . ALA A 1 83 ? -2.956 -5.135 -1.498 1.00 94.06 83 ALA A C 1
ATOM 640 O O . ALA A 1 83 ? -4.148 -5.071 -1.205 1.00 94.06 83 ALA A O 1
ATOM 641 N N . GLU A 1 84 ? -2.516 -5.877 -2.517 1.00 92.94 84 GLU A N 1
ATOM 642 C CA . GLU A 1 84 ? -3.380 -6.701 -3.371 1.00 92.94 84 GLU A CA 1
ATOM 643 C C . GLU A 1 84 ? -4.105 -7.780 -2.565 1.00 92.94 84 GLU A C 1
ATOM 645 O O . GLU A 1 84 ? -5.294 -8.010 -2.771 1.00 92.94 84 GLU A O 1
ATOM 650 N N . TYR A 1 85 ? -3.428 -8.404 -1.597 1.00 92.88 85 TYR A N 1
ATOM 651 C CA . TYR A 1 85 ? -4.068 -9.377 -0.713 1.00 92.88 85 TYR A CA 1
ATOM 652 C C . TYR A 1 85 ? -5.165 -8.738 0.155 1.00 92.88 85 TYR A C 1
ATOM 654 O O . TYR A 1 85 ? -6.258 -9.296 0.290 1.00 92.88 85 TYR A O 1
ATOM 662 N N . LEU A 1 86 ? -4.916 -7.541 0.700 1.00 93.50 86 LEU A N 1
ATOM 663 C CA . LEU A 1 86 ? -5.930 -6.772 1.433 1.00 93.50 86 LEU A CA 1
ATOM 664 C C . LEU A 1 86 ? -7.105 -6.366 0.530 1.00 93.50 86 LEU A C 1
ATOM 666 O O . LEU A 1 86 ? -8.251 -6.406 0.975 1.00 93.50 86 LEU A O 1
ATOM 670 N N . ALA A 1 87 ? -6.840 -5.991 -0.724 1.00 90.81 87 ALA A N 1
ATOM 671 C CA . ALA A 1 87 ? -7.874 -5.634 -1.695 1.00 90.81 87 ALA A CA 1
ATOM 672 C C . ALA A 1 87 ? -8.735 -6.843 -2.092 1.00 90.81 87 ALA A C 1
ATOM 674 O O . ALA A 1 87 ? -9.958 -6.736 -2.168 1.00 90.81 87 ALA A O 1
ATOM 675 N N . ALA A 1 88 ? -8.104 -8.002 -2.297 1.00 90.50 88 ALA A N 1
ATOM 676 C CA . ALA A 1 88 ? -8.774 -9.235 -2.698 1.00 90.50 88 ALA A CA 1
ATOM 677 C C . ALA A 1 88 ? -9.662 -9.815 -1.587 1.00 90.50 88 ALA A C 1
ATOM 679 O O . ALA A 1 88 ? -10.753 -10.312 -1.861 1.00 90.50 88 ALA A O 1
ATOM 680 N N . THR A 1 89 ? -9.199 -9.759 -0.336 1.00 90.69 89 THR A N 1
ATOM 681 C CA . THR A 1 89 ? -9.944 -10.286 0.821 1.00 90.69 89 THR A CA 1
ATOM 682 C C . THR A 1 89 ? -10.951 -9.280 1.376 1.00 90.69 89 THR A C 1
ATOM 684 O O . THR A 1 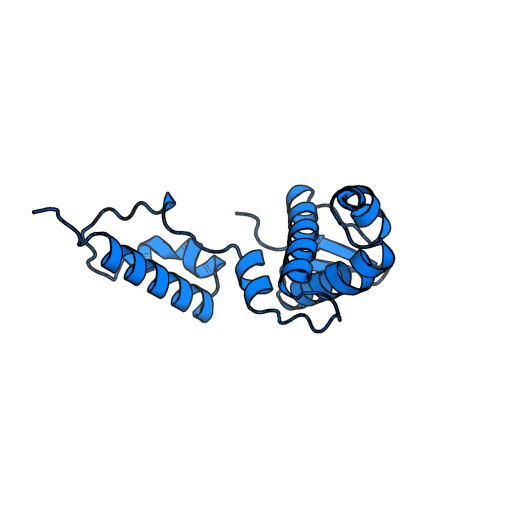89 ? -12.006 -9.667 1.869 1.00 90.69 89 THR A O 1
ATOM 687 N N . GLY A 1 90 ? -10.639 -7.981 1.312 1.00 87.69 90 GLY A N 1
ATOM 688 C CA . GLY A 1 90 ? -11.401 -6.922 1.979 1.00 87.69 90 GLY A CA 1
ATOM 689 C C . GLY A 1 90 ? -11.286 -6.943 3.510 1.00 87.69 90 GLY A C 1
ATOM 690 O O . GLY A 1 90 ? -11.897 -6.100 4.187 1.00 87.69 90 GLY A O 1
ATOM 691 N N . ASP A 1 91 ? -10.502 -7.881 4.044 1.00 91.31 91 ASP A N 1
ATOM 692 C CA . ASP A 1 91 ? -10.326 -8.124 5.465 1.00 91.31 91 ASP A CA 1
ATOM 693 C C . ASP A 1 91 ? -9.382 -7.106 6.099 1.00 91.31 91 ASP A C 1
ATOM 695 O O . ASP A 1 91 ? -8.573 -6.430 5.456 1.00 91.31 91 ASP A O 1
ATOM 699 N N . ARG A 1 92 ? -9.502 -6.992 7.421 1.00 93.75 92 ARG A N 1
ATOM 700 C CA . ARG A 1 92 ? -8.578 -6.219 8.241 1.00 93.75 92 ARG A CA 1
ATOM 701 C C . ARG A 1 92 ? -7.526 -7.158 8.815 1.00 93.75 92 ARG A C 1
ATOM 703 O O . ARG A 1 92 ? -7.860 -8.002 9.643 1.00 93.75 92 ARG A O 1
ATOM 710 N N . LEU A 1 93 ? -6.271 -6.983 8.409 1.00 95.94 93 LEU A N 1
ATOM 711 C CA . LEU A 1 93 ? -5.168 -7.871 8.775 1.00 95.94 93 LEU A CA 1
ATOM 712 C C . LEU A 1 93 ? -3.985 -7.084 9.339 1.00 95.94 93 LEU A C 1
ATOM 714 O O . LEU A 1 93 ? -3.632 -6.017 8.845 1.00 95.94 93 LEU A O 1
ATOM 718 N N . GLY A 1 94 ? -3.377 -7.623 10.391 1.00 92.50 94 GLY A N 1
ATOM 719 C CA . GLY A 1 94 ? -2.109 -7.143 10.941 1.00 92.50 94 GLY A CA 1
ATOM 720 C C . GLY A 1 94 ? -0.953 -8.052 10.540 1.00 92.50 94 GLY A C 1
ATOM 721 O O . GLY A 1 94 ? -1.115 -8.966 9.726 1.00 92.50 94 GLY A O 1
ATOM 722 N N . ARG A 1 95 ? 0.20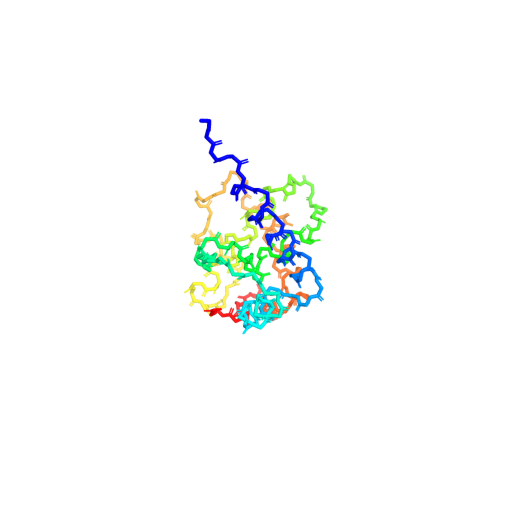2 -7.840 11.176 1.00 93.75 95 ARG A N 1
ATOM 723 C CA . ARG A 1 95 ? 1.438 -8.592 10.919 1.00 93.75 95 ARG A CA 1
ATOM 724 C C . ARG A 1 95 ? 1.230 -10.096 10.793 1.00 93.75 95 ARG A C 1
ATOM 726 O O . ARG A 1 95 ? 1.604 -10.665 9.778 1.00 93.75 95 ARG A O 1
ATOM 733 N N . THR A 1 96 ? 0.645 -10.733 11.804 1.00 92.06 96 THR A N 1
ATOM 734 C CA . THR A 1 96 ? 0.505 -12.197 11.839 1.00 92.06 96 THR A CA 1
ATOM 735 C C . THR A 1 96 ? -0.321 -12.713 10.666 1.00 92.06 96 THR A C 1
ATOM 737 O O . THR A 1 96 ? 0.130 -13.604 9.966 1.00 92.06 96 THR A O 1
ATOM 740 N N . GLY A 1 97 ? -1.472 -12.094 10.378 1.00 92.06 97 GLY A N 1
ATOM 741 C CA . GLY A 1 97 ? -2.339 -12.534 9.280 1.00 92.06 97 GLY A CA 1
ATOM 742 C C . GLY A 1 97 ? -1.696 -12.370 7.901 1.00 92.06 97 GLY A C 1
ATOM 743 O O . GLY A 1 97 ? -1.826 -13.248 7.055 1.00 92.06 97 GLY A O 1
ATOM 744 N N . LEU A 1 98 ? -0.960 -11.276 7.682 1.00 92.44 98 LEU A N 1
ATOM 745 C CA . LEU A 1 98 ? -0.243 -11.055 6.423 1.00 92.44 98 LEU A CA 1
ATOM 746 C C . LEU A 1 98 ? 0.977 -11.972 6.281 1.00 92.44 98 LEU A C 1
ATOM 748 O O . LEU A 1 98 ? 1.244 -12.453 5.184 1.00 92.44 98 LEU A O 1
ATOM 752 N N . VAL A 1 99 ? 1.697 -12.243 7.372 1.00 91.75 99 VAL A N 1
ATOM 753 C CA . VAL A 1 99 ? 2.791 -13.224 7.383 1.00 91.75 99 VAL A CA 1
ATOM 754 C C . VAL A 1 99 ? 2.252 -14.617 7.071 1.00 91.75 99 VAL A C 1
ATOM 756 O O . VAL A 1 99 ? 2.751 -15.250 6.150 1.00 91.75 99 VAL A O 1
ATOM 759 N N . ASP A 1 100 ? 1.208 -15.069 7.764 1.00 90.56 100 ASP A N 1
ATOM 760 C CA . ASP A 1 100 ? 0.636 -16.405 7.563 1.00 90.56 100 ASP A CA 1
ATOM 761 C C . ASP A 1 100 ? 0.126 -16.602 6.127 1.00 90.56 100 ASP A C 1
ATOM 763 O O . ASP A 1 100 ? 0.236 -17.691 5.569 1.00 90.56 100 ASP A O 1
ATOM 767 N N . ALA A 1 101 ? -0.394 -15.542 5.502 1.00 88.88 101 ALA A N 1
ATOM 768 C CA . ALA A 1 101 ? -0.894 -15.591 4.132 1.00 88.88 101 ALA A CA 1
ATOM 769 C C . ALA A 1 101 ? 0.198 -15.492 3.050 1.00 88.88 101 ALA A C 1
ATOM 771 O O . ALA A 1 101 ? 0.003 -15.995 1.942 1.00 88.88 101 ALA A O 1
ATOM 772 N N . LEU A 1 102 ? 1.311 -14.797 3.317 1.00 88.00 102 LEU A N 1
ATOM 773 C CA . LEU A 1 102 ? 2.252 -14.364 2.271 1.00 88.00 102 LEU A CA 1
ATOM 774 C C . LEU A 1 102 ? 3.710 -14.790 2.498 1.00 88.00 102 LEU A C 1
ATOM 776 O O . LEU A 1 102 ? 4.527 -14.570 1.600 1.00 88.00 102 LEU A O 1
ATOM 780 N N . ALA A 1 103 ? 4.051 -15.406 3.637 1.00 69.62 103 ALA A N 1
ATOM 781 C CA . ALA A 1 103 ? 5.434 -15.742 3.997 1.00 69.62 103 ALA A CA 1
ATOM 782 C C . ALA A 1 103 ? 6.138 -16.648 2.975 1.00 69.62 103 ALA A C 1
ATOM 784 O O . ALA A 1 103 ? 7.313 -16.425 2.691 1.00 69.62 103 ALA A O 1
ATOM 785 N N . ASP A 1 104 ? 5.424 -17.591 2.351 1.00 73.75 104 ASP A N 1
ATOM 786 C CA . ASP A 1 104 ? 5.987 -18.494 1.328 1.00 73.75 104 ASP A CA 1
ATOM 787 C C . ASP A 1 104 ? 6.430 -17.761 0.047 1.00 73.75 104 ASP A C 1
ATOM 789 O O . ASP A 1 104 ? 7.087 -18.318 -0.831 1.00 73.75 104 ASP A O 1
ATOM 793 N N . GLY A 1 105 ? 6.039 -16.496 -0.085 1.00 68.31 105 GLY A N 1
ATOM 794 C CA . GLY A 1 105 ? 6.238 -15.677 -1.264 1.00 68.31 105 GLY A CA 1
ATOM 795 C C . GLY A 1 105 ? 7.485 -14.803 -1.296 1.00 68.31 105 GLY A C 1
ATOM 796 O O . GLY A 1 105 ? 7.698 -14.117 -2.297 1.00 68.31 105 GLY A O 1
ATOM 797 N N . SER A 1 106 ? 8.259 -14.767 -0.212 1.00 76.38 106 SER A N 1
ATOM 798 C CA . SER A 1 106 ? 9.357 -13.818 -0.020 1.00 76.38 106 SER A CA 1
ATOM 799 C C . SER A 1 106 ? 10.681 -14.539 0.222 1.00 76.38 106 SER A C 1
ATOM 801 O O . SER A 1 106 ? 10.754 -15.493 0.989 1.00 76.38 106 SER A O 1
ATOM 803 N N . THR A 1 107 ? 11.757 -14.042 -0.392 1.00 84.19 107 THR A N 1
ATOM 804 C CA . THR A 1 107 ? 13.135 -14.467 -0.089 1.00 84.19 107 THR A CA 1
ATOM 805 C C . THR A 1 107 ? 13.720 -13.756 1.137 1.00 84.19 107 THR A C 1
ATOM 807 O O . THR A 1 107 ? 14.775 -14.152 1.628 1.00 84.19 107 THR A O 1
ATOM 810 N N . LEU A 1 108 ? 13.052 -12.706 1.631 1.00 84.88 108 LEU A N 1
ATOM 811 C CA . LEU A 1 108 ? 13.392 -12.012 2.872 1.00 84.88 108 LEU A CA 1
ATOM 812 C C . LEU A 1 108 ? 12.878 -12.803 4.075 1.00 84.88 108 LEU A C 1
ATOM 814 O O . LEU A 1 108 ? 11.769 -13.340 4.032 1.00 84.88 108 LEU A O 1
ATOM 818 N N . ASP A 1 109 ? 13.634 -12.792 5.172 1.00 89.94 109 ASP A N 1
ATOM 819 C CA . ASP A 1 109 ? 13.134 -13.290 6.450 1.00 89.94 109 ASP A CA 1
ATOM 820 C C . ASP A 1 109 ? 11.919 -12.471 6.916 1.00 89.94 109 ASP A C 1
ATOM 822 O O . ASP A 1 109 ? 11.772 -11.292 6.589 1.00 89.94 109 ASP A O 1
ATOM 826 N N . THR A 1 110 ? 11.052 -13.081 7.721 1.00 90.06 110 THR A N 1
ATOM 827 C CA . THR A 1 110 ? 9.791 -12.475 8.169 1.00 90.06 110 THR A CA 1
ATOM 828 C C . THR A 1 110 ? 9.969 -11.117 8.855 1.00 90.06 110 THR A C 1
ATOM 830 O O . THR A 1 110 ? 9.097 -10.252 8.744 1.00 90.06 110 THR A O 1
ATOM 833 N N . ALA A 1 111 ? 11.064 -10.910 9.595 1.00 90.38 111 ALA A N 1
ATOM 834 C CA . ALA A 1 111 ? 11.294 -9.652 10.298 1.00 90.38 111 ALA A CA 1
ATOM 835 C C . ALA A 1 111 ? 11.692 -8.540 9.322 1.00 90.38 111 ALA A C 1
ATOM 837 O O . ALA A 1 111 ? 11.135 -7.443 9.403 1.00 90.38 111 ALA A O 1
ATOM 838 N N . THR A 1 112 ? 12.586 -8.835 8.377 1.00 90.69 112 THR A N 1
ATOM 839 C CA . THR A 1 112 ? 12.970 -7.906 7.307 1.00 90.69 112 THR A CA 1
ATOM 840 C C . THR A 1 112 ? 11.803 -7.627 6.367 1.00 90.69 112 THR A C 1
ATOM 842 O O . THR A 1 112 ? 11.519 -6.467 6.080 1.00 90.69 112 THR A O 1
ATOM 845 N N . TRP A 1 113 ? 11.073 -8.660 5.945 1.00 93.06 113 TRP A N 1
ATOM 846 C CA . TRP A 1 113 ? 9.892 -8.528 5.092 1.00 93.06 113 TRP A CA 1
ATOM 847 C C . TRP A 1 113 ? 8.850 -7.586 5.705 1.00 93.06 113 TRP A C 1
ATOM 849 O O . TRP A 1 113 ? 8.440 -6.614 5.070 1.00 93.06 113 TRP A O 1
ATOM 859 N N . TRP A 1 114 ? 8.482 -7.815 6.970 1.00 93.56 114 TRP A N 1
ATOM 860 C CA . TRP A 1 114 ? 7.517 -6.960 7.657 1.00 93.56 114 TRP A CA 1
ATOM 861 C C . TRP A 1 114 ? 8.073 -5.556 7.901 1.00 93.56 114 TRP A C 1
ATOM 863 O O . TRP A 1 114 ? 7.485 -4.571 7.470 1.00 93.56 114 TRP A O 1
ATOM 873 N N . GLY A 1 115 ? 9.214 -5.455 8.585 1.00 92.19 115 GLY A N 1
ATOM 874 C CA . GLY A 1 115 ? 9.711 -4.181 9.105 1.00 92.19 115 GLY A CA 1
ATOM 875 C C . GLY A 1 115 ? 10.368 -3.274 8.067 1.00 92.19 115 GLY A C 1
ATOM 876 O O . GLY A 1 115 ? 10.544 -2.087 8.336 1.00 92.19 115 GLY A O 1
ATOM 877 N N . ARG A 1 116 ? 10.772 -3.806 6.907 1.00 92.00 116 ARG A N 1
ATOM 878 C CA . ARG A 1 116 ? 11.461 -3.034 5.859 1.00 92.00 116 ARG A CA 1
ATOM 879 C C . ARG A 1 116 ? 10.679 -2.931 4.560 1.00 92.00 116 ARG A C 1
ATOM 881 O O . ARG A 1 116 ? 10.939 -1.997 3.816 1.00 92.00 116 ARG A O 1
ATOM 888 N N . ALA A 1 117 ? 9.745 -3.835 4.279 1.00 92.19 117 ALA A N 1
ATOM 889 C CA . ALA A 1 117 ? 8.933 -3.730 3.073 1.00 92.19 117 ALA A CA 1
ATOM 890 C C . ALA A 1 117 ? 7.477 -3.398 3.395 1.00 92.19 117 ALA A C 1
ATOM 892 O O . ALA A 1 117 ? 7.009 -2.303 3.086 1.00 92.19 117 ALA A O 1
ATOM 893 N N . VAL A 1 118 ? 6.788 -4.321 4.067 1.00 93.81 118 VAL A N 1
ATOM 894 C CA . VAL A 1 118 ? 5.325 -4.293 4.164 1.00 93.81 118 VAL A CA 1
ATOM 895 C C . VAL A 1 118 ? 4.812 -3.199 5.086 1.00 93.81 118 VAL A C 1
ATOM 897 O O . VAL A 1 118 ? 3.986 -2.406 4.652 1.00 93.81 11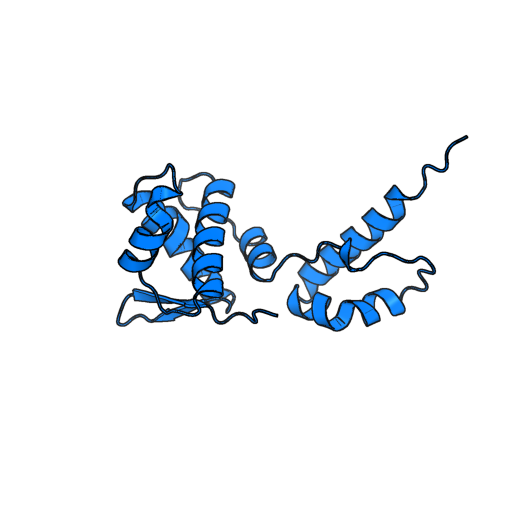8 VAL A O 1
ATOM 900 N N . ASP A 1 119 ? 5.292 -3.110 6.326 1.00 94.38 119 ASP A N 1
ATOM 901 C CA . ASP A 1 119 ? 4.791 -2.107 7.273 1.00 94.38 119 ASP A CA 1
ATOM 902 C C . ASP A 1 119 ? 5.074 -0.669 6.796 1.00 94.38 119 ASP A C 1
ATOM 904 O O . ASP A 1 119 ? 4.117 0.100 6.672 1.00 94.38 119 ASP A O 1
ATOM 908 N N . PRO A 1 120 ? 6.309 -0.298 6.389 1.00 95.25 120 PRO A N 1
ATOM 909 C CA . PRO A 1 120 ? 6.566 1.033 5.834 1.00 95.25 120 PRO A CA 1
ATOM 910 C C . PRO A 1 120 ? 5.730 1.337 4.585 1.00 95.25 120 PRO A C 1
ATOM 912 O O . PRO A 1 120 ? 5.237 2.452 4.422 1.00 95.25 120 PRO A O 1
ATOM 915 N N . GLY A 1 121 ? 5.544 0.343 3.713 1.00 94.94 121 GLY A N 1
ATOM 916 C CA . GLY A 1 121 ? 4.761 0.502 2.495 1.00 94.94 121 GLY A CA 1
ATOM 917 C C . GLY A 1 121 ? 3.268 0.680 2.755 1.00 94.94 121 GLY A C 1
ATOM 918 O O . GLY A 1 121 ? 2.651 1.572 2.184 1.00 94.94 121 GLY A O 1
ATOM 919 N N . LEU A 1 122 ? 2.678 -0.109 3.655 1.00 95.81 122 LEU A N 1
ATOM 920 C CA . LEU A 1 122 ? 1.267 0.027 4.028 1.00 95.81 122 LEU A CA 1
ATOM 921 C C . LEU A 1 122 ? 0.992 1.336 4.785 1.00 95.81 122 LEU A C 1
ATOM 923 O O . LEU A 1 122 ? -0.090 1.910 4.636 1.00 95.81 122 LEU A O 1
ATOM 927 N N . ARG A 1 123 ? 1.968 1.848 5.549 1.00 95.44 123 ARG A N 1
ATOM 928 C CA . ARG A 1 123 ? 1.902 3.196 6.138 1.00 95.44 123 ARG A CA 1
ATOM 929 C C . ARG A 1 123 ? 1.854 4.270 5.064 1.00 95.44 123 ARG A C 1
ATOM 931 O O . ARG A 1 123 ? 0.948 5.094 5.099 1.00 95.44 123 ARG A O 1
ATOM 938 N N . TYR A 1 124 ? 2.747 4.205 4.081 1.00 95.38 124 TYR A N 1
ATOM 939 C CA . TYR A 1 124 ? 2.718 5.124 2.945 1.00 95.38 124 TYR A CA 1
ATOM 940 C C . TYR A 1 124 ? 1.379 5.050 2.185 1.00 95.38 124 TYR A C 1
ATOM 942 O O . TYR A 1 124 ? 0.741 6.067 1.937 1.00 95.38 124 TYR A O 1
ATOM 950 N N . LEU A 1 125 ? 0.862 3.847 1.916 1.00 94.62 125 LEU A N 1
ATOM 951 C CA . LEU A 1 125 ? -0.449 3.682 1.270 1.00 94.62 125 LEU A CA 1
ATOM 952 C C . LEU A 1 125 ? -1.627 4.169 2.131 1.00 94.62 125 LEU A C 1
ATOM 954 O O . LEU A 1 125 ? -2.709 4.425 1.602 1.00 94.62 125 LEU A O 1
ATOM 958 N N . THR A 1 126 ? -1.435 4.306 3.446 1.00 95.00 126 THR A N 1
ATOM 959 C CA . THR A 1 126 ? -2.408 4.961 4.327 1.00 95.00 126 THR A CA 1
ATOM 960 C C . THR A 1 126 ? -2.407 6.473 4.134 1.00 95.00 126 THR A C 1
ATOM 962 O O . THR A 1 126 ? -3.473 7.086 4.122 1.00 95.00 126 THR A O 1
ATOM 965 N N . GLU A 1 127 ? -1.235 7.075 3.934 1.00 93.38 127 GLU A N 1
ATOM 966 C CA . GLU A 1 127 ? -1.100 8.500 3.602 1.00 93.38 127 GLU A CA 1
ATOM 967 C C . GLU A 1 127 ? -1.701 8.815 2.223 1.00 93.38 127 GLU A C 1
ATOM 969 O O . GLU A 1 127 ? -2.343 9.849 2.053 1.00 93.38 127 GLU A O 1
ATOM 974 N N . GLU A 1 128 ? -1.592 7.879 1.276 1.00 90.75 128 GLU A N 1
ATOM 975 C CA . GLU A 1 128 ? -2.236 7.942 -0.047 1.00 90.75 128 GLU A CA 1
ATOM 976 C C . GLU A 1 128 ? -3.745 7.615 -0.015 1.00 90.75 128 GLU A C 1
ATOM 978 O O . GLU A 1 128 ? -4.411 7.642 -1.048 1.00 90.75 128 GLU A O 1
ATOM 983 N N . GLY A 1 129 ? -4.307 7.280 1.153 1.00 91.44 129 GLY A N 1
ATOM 984 C CA . GLY A 1 129 ? -5.737 6.998 1.313 1.00 91.44 129 GLY A CA 1
ATOM 985 C C . GLY A 1 129 ? -6.221 5.685 0.682 1.00 91.44 129 GLY A C 1
ATOM 986 O O . GLY A 1 129 ? -7.426 5.484 0.553 1.00 91.44 129 GLY A O 1
ATOM 987 N N . LEU A 1 130 ? -5.314 4.780 0.306 1.00 92.00 130 LEU A N 1
ATOM 988 C CA . LEU A 1 130 ? -5.642 3.480 -0.300 1.00 92.00 130 LEU A CA 1
ATOM 989 C C . LEU A 1 130 ? -5.837 2.378 0.745 1.00 92.00 130 LEU A C 1
ATOM 991 O O . LEU A 1 130 ? -6.587 1.420 0.538 1.00 92.00 130 LEU A O 1
ATOM 995 N N . VAL A 1 131 ? -5.176 2.524 1.890 1.00 95.25 131 VAL A N 1
ATOM 996 C CA . VAL A 1 131 ? -5.242 1.597 3.019 1.00 95.25 131 VAL A CA 1
ATOM 997 C C . VAL A 1 131 ? -5.679 2.359 4.269 1.00 95.25 131 VAL A C 1
ATOM 999 O O . VAL A 1 131 ? -5.265 3.482 4.511 1.00 95.25 131 VAL A O 1
ATOM 1002 N N . ALA A 1 132 ? -6.527 1.757 5.096 1.00 95.12 132 ALA A N 1
ATOM 1003 C CA . ALA A 1 132 ? -6.870 2.284 6.408 1.00 95.12 132 ALA A CA 1
ATOM 1004 C C . ALA A 1 132 ? -6.084 1.548 7.492 1.00 95.12 132 ALA A C 1
ATOM 1006 O O . ALA A 1 132 ? -6.268 0.343 7.690 1.00 95.12 132 ALA A O 1
ATOM 1007 N N . TYR A 1 133 ? -5.266 2.293 8.231 1.00 96.06 133 TYR A N 1
ATOM 1008 C CA . TYR A 1 133 ? -4.563 1.807 9.412 1.00 96.06 133 TYR A CA 1
ATOM 1009 C C . TYR A 1 133 ? -5.416 1.948 10.683 1.00 96.06 133 TYR A C 1
ATOM 1011 O O . TYR A 1 133 ? -6.055 2.978 10.918 1.00 96.06 133 TYR A O 1
ATOM 1019 N N . ARG A 1 134 ? -5.399 0.921 11.539 1.00 95.06 134 ARG A N 1
ATOM 1020 C CA . ARG A 1 134 ? -6.066 0.910 12.844 1.00 95.06 134 ARG A CA 1
ATOM 1021 C C . ARG A 1 134 ? -5.031 0.748 13.973 1.00 95.06 134 ARG A C 1
ATOM 1023 O O . ARG A 1 134 ? -4.495 -0.341 14.152 1.00 95.06 134 ARG A O 1
ATOM 1030 N N . PRO A 1 135 ? -4.805 1.786 14.806 1.00 91.94 135 PRO A N 1
ATOM 1031 C CA . PRO A 1 135 ? -3.759 1.751 15.833 1.00 91.94 135 PRO A CA 1
ATOM 1032 C C . PRO A 1 135 ? -3.983 0.779 16.994 1.00 91.94 135 PRO A C 1
ATOM 1034 O O . PRO A 1 135 ? -3.021 0.387 17.640 1.00 91.94 135 PRO A O 1
ATOM 1037 N N . VAL A 1 136 ? -5.235 0.436 17.314 1.00 92.00 136 VAL A N 1
ATOM 1038 C CA . VAL A 1 136 ? -5.548 -0.369 18.513 1.00 92.00 136 VAL A CA 1
ATOM 1039 C C . VAL A 1 136 ? -5.072 -1.818 18.397 1.00 92.00 136 VAL A C 1
ATOM 1041 O O . VAL A 1 136 ? -4.759 -2.435 19.409 1.00 92.00 136 VAL A O 1
ATOM 1044 N N . ASP A 1 137 ? -5.018 -2.350 17.181 1.00 90.75 137 ASP A N 1
ATOM 1045 C CA . ASP A 1 137 ? -4.636 -3.731 16.886 1.00 90.75 137 ASP A CA 1
ATOM 1046 C C . ASP A 1 137 ? -3.533 -3.834 15.817 1.00 90.75 137 ASP A C 1
ATOM 1048 O O . ASP A 1 137 ? -3.199 -4.942 15.411 1.00 90.75 137 ASP A O 1
ATOM 1052 N N . ASP A 1 138 ? -2.950 -2.703 15.399 1.00 92.50 138 ASP A N 1
ATOM 1053 C CA . ASP A 1 138 ? -1.889 -2.615 14.382 1.00 92.50 138 ASP A CA 1
ATOM 1054 C C . ASP A 1 138 ? -2.270 -3.346 13.081 1.00 92.50 138 ASP A C 1
ATOM 1056 O O . ASP A 1 138 ? -1.546 -4.194 12.552 1.00 92.50 138 ASP A O 1
ATOM 1060 N N . THR A 1 139 ? -3.479 -3.053 12.596 1.00 95.94 139 THR A N 1
ATOM 1061 C CA . THR A 1 139 ? -4.050 -3.706 11.414 1.00 95.94 139 THR A CA 1
ATOM 1062 C C . THR A 1 139 ? -4.312 -2.737 10.272 1.00 95.94 139 THR A C 1
ATOM 1064 O O . THR A 1 139 ? -4.571 -1.546 10.463 1.00 95.94 139 THR A O 1
ATOM 1067 N N . TYR A 1 140 ? -4.298 -3.288 9.065 1.00 96.31 140 TYR A N 1
ATOM 1068 C CA . TYR A 1 140 ? -4.523 -2.599 7.808 1.00 96.31 140 TYR A CA 1
ATOM 1069 C C . TYR A 1 140 ? -5.745 -3.182 7.109 1.00 96.31 140 TYR A C 1
ATOM 1071 O O . TYR A 1 140 ? -6.039 -4.370 7.229 1.00 96.31 140 TYR A O 1
ATOM 1079 N N . ARG A 1 141 ? -6.475 -2.341 6.380 1.00 95.44 141 ARG A N 1
ATOM 1080 C CA . ARG A 1 141 ? -7.595 -2.756 5.530 1.00 95.44 141 ARG A CA 1
ATOM 1081 C C . ARG A 1 141 ? -7.561 -1.966 4.233 1.00 95.44 141 ARG A C 1
ATOM 1083 O O . ARG A 1 141 ? -7.366 -0.756 4.283 1.00 95.44 141 ARG A O 1
ATOM 1090 N N . TRP A 1 142 ? -7.803 -2.614 3.101 1.00 93.81 142 TRP A N 1
ATOM 1091 C CA . TRP A 1 142 ? -7.974 -1.904 1.836 1.00 93.81 142 TRP A CA 1
ATOM 1092 C C . TRP A 1 142 ? -9.225 -1.013 1.863 1.00 93.81 142 TRP A C 1
ATOM 1094 O O . TRP A 1 142 ? -10.297 -1.449 2.294 1.00 93.81 142 TRP A O 1
ATOM 1104 N N . VAL A 1 143 ? -9.079 0.238 1.428 1.00 92.00 143 VAL A N 1
ATOM 1105 C CA . VAL A 1 143 ? -10.178 1.214 1.307 1.00 92.00 143 VAL A CA 1
ATOM 1106 C C . VAL A 1 143 ? -10.191 1.946 -0.036 1.00 92.00 143 VAL A C 1
ATOM 1108 O O . VAL A 1 143 ? -11.131 2.693 -0.288 1.00 92.00 143 VAL A O 1
ATOM 1111 N N . GLY A 1 144 ? -9.190 1.725 -0.896 1.00 79.81 144 GLY A N 1
ATOM 1112 C CA . GLY A 1 144 ? -9.196 2.226 -2.268 1.00 79.81 144 GLY A CA 1
ATOM 1113 C C . GLY A 1 144 ? -10.357 1.648 -3.083 1.00 79.81 144 GLY A C 1
ATOM 1114 O O . GLY A 1 144 ? -10.819 0.531 -2.830 1.00 79.81 144 GLY A O 1
ATOM 1115 N N . ASP A 1 145 ? -10.839 2.401 -4.068 1.00 70.31 145 ASP A N 1
ATOM 1116 C CA . ASP A 1 145 ? -11.903 1.919 -4.949 1.00 70.31 145 ASP A CA 1
ATOM 1117 C C . ASP A 1 145 ? -11.395 0.723 -5.769 1.00 70.31 145 ASP A C 1
ATOM 1119 O O . ASP A 1 145 ? -10.344 0.790 -6.406 1.00 70.31 145 ASP A O 1
ATOM 1123 N N . ASN A 1 146 ? -12.104 -0.404 -5.689 1.00 50.97 146 ASN A N 1
ATOM 1124 C CA . ASN A 1 146 ? -11.711 -1.668 -6.319 1.00 50.97 146 ASN A CA 1
ATOM 1125 C C . ASN A 1 146 ? -12.450 -1.876 -7.653 1.00 50.97 146 ASN A C 1
ATOM 1127 O O . ASN A 1 146 ? -12.999 -2.954 -7.892 1.00 50.97 146 ASN A O 1
ATOM 1131 N N . ARG A 1 147 ? -12.561 -0.827 -8.479 1.00 40.81 147 ARG A N 1
ATOM 1132 C CA . ARG A 1 147 ? -13.345 -0.841 -9.724 1.00 40.81 147 ARG A CA 1
ATOM 1133 C C . ARG A 1 147 ? -12.594 -0.309 -10.935 1.00 40.81 147 ARG A C 1
ATOM 1135 O O . ARG A 1 147 ? -11.875 0.703 -10.807 1.00 40.81 147 ARG A O 1
#

Secondary structure (DSSP, 8-state):
-----SHHHHHHHHHHHHHHHHHH-HHHHHHHHHHHHHTTT--S---GGGS----HHHHHHHH----SSS-HHHHHHHHHHHHHHHHHH--EEEHHHHHHHHGGG-SS-HHHIIIIIIHHHHHHHHHTTSEEEETTTTEEEE-S---

Sequence (147 aa):
MSNDSGYSEQEDVQNMIDRAVERDGPTYVRENIDRLLGGINVVMSVDKDEL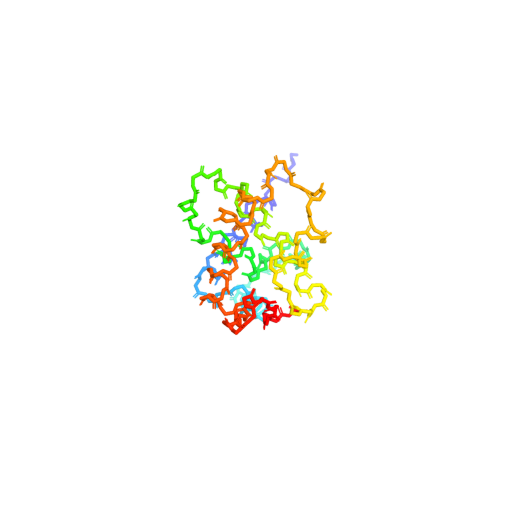EIPTALDAALARWDPSTGIDPAMTRAQTRRAAEYLAATGDRLGRTGLVDALADGSTLDTATWWGRAVDPGLRYLTEEGLVAYRPVDDTYRWVGDNR

Organism: NCBI:txid1433523

Radius of gyration: 18.55 Å; chains: 1; bounding box: 31×35×67 Å

pLDDT: mean 81.87, std 14.49, range [39.66, 96.31]

Foldseek 3Di:
DDPPPPPPVLVVVLVVLVVCCVVPNLVVCVVCVCVVVVVPPPPDPPPVVPRDRDDNLRSLLVPDDFPQPDDSVLLSVLQSVLLVVLLVVQDKDALVVSCVVCVVPDPDDSCSSCRRRHLVSQVSVVVVVQWDADPVVRIIHGDDDPD